Protein AF-A0A968QAA0-F1 (afdb_monomer)

Nearest PDB structures (foldseek):
  7bjp-assembly1_A  TM=4.430E-01  e=6.066E-01  Calicivirus isolate 2117
  6gsi-assembly1_A  TM=4.447E-01  e=1.401E+00  Feline calicivirus strain F9
  6hg9-assembly1_B-2  TM=5.467E-01  e=8.417E+00  Homo sapiens

Sequence (77 aa):
MSESIGLRLERYTLKRRQEVLMVHLETATGESDTVMIFAGFSSSLVMPTAFDPDILIIPDDSSINSIDRLVSPYNPN

Structure (mmCIF, N/CA/C/O backbone):
data_AF-A0A968QAA0-F1
#
_entry.id   AF-A0A968QAA0-F1
#
loop_
_atom_site.group_PDB
_atom_site.id
_atom_site.type_symbol
_atom_site.label_atom_id
_atom_site.label_alt_id
_atom_site.label_comp_id
_atom_site.label_asym_id
_atom_site.label_entity_id
_atom_site.label_seq_id
_atom_site.pdbx_PDB_ins_code
_atom_site.Cartn_x
_atom_site.Cartn_y
_atom_site.Cartn_z
_atom_site.occupancy
_atom_site.B_iso_or_equiv
_atom_site.auth_seq_id
_atom_site.auth_comp_id
_atom_site.auth_asym_id
_atom_site.auth_atom_id
_atom_site.pdbx_PDB_model_num
ATOM 1 N N . MET A 1 1 ? -5.729 -19.111 9.849 1.00 51.97 1 MET A N 1
ATOM 2 C CA . MET A 1 1 ? -5.948 -17.672 10.085 1.00 51.97 1 MET A CA 1
ATOM 3 C C . MET A 1 1 ? -5.917 -16.986 8.738 1.00 51.97 1 MET A C 1
ATOM 5 O O . MET A 1 1 ? -5.062 -17.335 7.932 1.00 51.97 1 MET A O 1
ATOM 9 N N . SER A 1 2 ? -6.888 -16.127 8.454 1.00 72.81 2 SER A N 1
ATOM 10 C CA . SER A 1 2 ? -6.905 -15.334 7.224 1.00 72.81 2 SER A CA 1
ATOM 11 C C . SER A 1 2 ? -5.750 -14.335 7.283 1.00 72.81 2 SER A C 1
ATOM 13 O O . SER A 1 2 ? -5.565 -13.702 8.315 1.00 72.81 2 SER A O 1
ATOM 15 N N . GLU A 1 3 ? -4.946 -14.232 6.227 1.00 79.62 3 GLU A N 1
ATOM 16 C CA . GLU A 1 3 ? -3.871 -13.234 6.174 1.00 79.62 3 GLU A CA 1
ATOM 17 C C . GLU A 1 3 ? -4.457 -11.819 6.112 1.00 79.62 3 GLU A C 1
ATOM 19 O O . GLU A 1 3 ? -5.451 -11.609 5.404 1.00 79.62 3 GLU A O 1
ATOM 24 N N . SER A 1 4 ? -3.827 -10.868 6.814 1.00 87.81 4 SER A N 1
ATOM 25 C CA . SER A 1 4 ? -4.217 -9.456 6.781 1.00 87.81 4 SER A CA 1
ATOM 26 C C . SER A 1 4 ? -4.197 -8.920 5.351 1.00 87.81 4 SER A C 1
ATOM 28 O O . SER A 1 4 ? -3.448 -9.388 4.479 1.00 87.81 4 SER A O 1
ATOM 30 N N . ILE A 1 5 ? -5.048 -7.934 5.075 1.00 89.69 5 ILE A N 1
ATOM 31 C CA . ILE A 1 5 ? -5.135 -7.357 3.732 1.00 89.69 5 ILE A CA 1
ATOM 32 C C . ILE A 1 5 ? -3.820 -6.678 3.325 1.00 89.69 5 ILE A C 1
ATOM 34 O O . ILE A 1 5 ? -3.386 -6.861 2.188 1.00 89.69 5 ILE A O 1
ATOM 38 N N . GLY A 1 6 ? -3.135 -6.006 4.258 1.00 90.00 6 GLY A N 1
ATOM 39 C CA . GLY A 1 6 ? -1.821 -5.396 4.027 1.00 90.00 6 GLY A CA 1
ATOM 40 C C . GLY A 1 6 ? -0.779 -6.410 3.554 1.00 90.00 6 GLY A C 1
ATOM 41 O O . GLY A 1 6 ? -0.203 -6.246 2.477 1.00 90.00 6 GLY A O 1
ATOM 42 N N . LEU A 1 7 ? -0.640 -7.536 4.264 1.00 89.88 7 LEU A N 1
ATOM 43 C CA . LEU A 1 7 ? 0.319 -8.590 3.911 1.00 89.88 7 LEU A CA 1
ATOM 44 C C . LEU A 1 7 ? 0.035 -9.196 2.527 1.00 89.88 7 LEU A C 1
ATOM 46 O O . LEU A 1 7 ? 0.947 -9.534 1.763 1.00 89.88 7 LEU A O 1
ATOM 50 N N . ARG A 1 8 ? -1.246 -9.332 2.166 1.00 92.62 8 ARG A N 1
ATOM 51 C CA . ARG A 1 8 ? -1.647 -9.822 0.838 1.00 92.62 8 ARG A CA 1
ATOM 52 C C . ARG A 1 8 ? -1.232 -8.854 -0.272 1.00 92.62 8 ARG A C 1
ATOM 54 O O . ARG A 1 8 ? -0.799 -9.312 -1.333 1.00 92.62 8 ARG A O 1
ATOM 61 N N . LEU A 1 9 ? -1.342 -7.547 -0.038 1.00 93.81 9 LEU A N 1
ATOM 62 C CA . LEU A 1 9 ? -0.937 -6.506 -0.988 1.00 93.81 9 LEU A CA 1
ATOM 63 C C . LEU A 1 9 ? 0.593 -6.398 -1.100 1.00 93.81 9 LEU A C 1
ATOM 65 O O . LEU A 1 9 ? 1.129 -6.310 -2.205 1.00 93.81 9 LEU A O 1
ATOM 69 N N . GLU A 1 10 ? 1.323 -6.524 0.004 1.00 92.88 10 GLU A N 1
ATOM 70 C CA . GLU A 1 10 ? 2.791 -6.594 -0.003 1.00 92.88 10 GLU A CA 1
ATOM 71 C C . GLU A 1 10 ? 3.286 -7.778 -0.839 1.00 92.88 10 GLU A C 1
ATOM 73 O O . GLU A 1 10 ? 4.075 -7.614 -1.775 1.00 92.88 10 GLU A O 1
ATOM 78 N N . ARG A 1 11 ? 2.738 -8.976 -0.608 1.00 93.50 11 ARG A N 1
ATOM 79 C CA . ARG A 1 11 ? 3.070 -10.171 -1.404 1.00 93.50 11 ARG A CA 1
ATOM 80 C C . ARG A 1 11 ? 2.693 -10.048 -2.872 1.00 93.50 11 ARG A C 1
ATOM 82 O O . ARG A 1 11 ? 3.359 -10.639 -3.726 1.00 93.50 11 ARG A O 1
ATOM 89 N N . TYR A 1 12 ? 1.634 -9.309 -3.182 1.00 94.62 12 TYR A N 1
ATOM 90 C CA . TYR A 1 12 ? 1.283 -9.002 -4.561 1.00 94.62 12 TYR A CA 1
ATOM 91 C C . TYR A 1 12 ? 2.401 -8.195 -5.240 1.00 94.62 12 TYR A C 1
ATOM 93 O O . TYR A 1 12 ? 2.865 -8.588 -6.314 1.00 94.62 12 TYR A O 1
ATOM 101 N N . THR A 1 13 ? 2.900 -7.135 -4.597 1.00 93.94 13 THR A N 1
ATOM 102 C CA . THR A 1 13 ? 3.972 -6.292 -5.166 1.00 93.94 13 THR A CA 1
ATOM 103 C C . THR A 1 13 ? 5.317 -7.016 -5.258 1.00 93.94 13 THR A C 1
ATOM 105 O O . THR A 1 13 ? 6.076 -6.773 -6.195 1.00 93.94 13 THR A O 1
ATOM 108 N N . LEU A 1 14 ? 5.586 -8.002 -4.391 1.00 93.81 14 LEU A N 1
ATOM 109 C CA . LEU A 1 14 ? 6.748 -8.893 -4.538 1.00 93.81 14 LEU A CA 1
ATOM 110 C C . LEU A 1 14 ? 6.735 -9.673 -5.860 1.00 93.81 14 LEU A C 1
ATOM 112 O O . LEU A 1 14 ? 7.791 -9.884 -6.461 1.00 93.81 14 LEU A O 1
ATOM 116 N N . LYS A 1 15 ? 5.548 -10.088 -6.322 1.00 95.06 15 LYS A N 1
ATOM 117 C CA . LYS A 1 15 ? 5.358 -10.799 -7.599 1.00 95.06 15 LYS A CA 1
ATOM 118 C C . LYS A 1 15 ? 5.292 -9.854 -8.799 1.00 95.06 15 LYS A C 1
ATOM 120 O O . LYS A 1 15 ? 5.512 -10.295 -9.924 1.00 95.06 15 LYS A O 1
ATOM 125 N N . ARG A 1 16 ? 4.977 -8.575 -8.578 1.00 94.19 16 ARG A N 1
ATOM 126 C CA . ARG A 1 16 ? 4.795 -7.555 -9.619 1.00 94.19 16 ARG A CA 1
ATOM 127 C C . ARG A 1 16 ? 5.632 -6.316 -9.331 1.00 94.19 16 ARG A C 1
ATOM 129 O O . ARG A 1 16 ? 5.104 -5.246 -9.061 1.00 94.19 16 ARG A O 1
ATOM 136 N N . ARG A 1 17 ? 6.954 -6.462 -9.421 1.00 89.88 17 ARG A N 1
ATOM 137 C CA . ARG A 1 17 ? 7.915 -5.397 -9.078 1.00 89.88 17 ARG A CA 1
ATOM 138 C C . ARG A 1 17 ? 7.841 -4.154 -9.972 1.00 89.88 17 ARG A C 1
ATOM 140 O O . ARG A 1 17 ? 8.418 -3.136 -9.625 1.00 89.88 17 ARG A O 1
ATOM 147 N N . GLN A 1 18 ? 7.153 -4.225 -11.108 1.00 92.69 18 GLN A N 1
ATOM 148 C CA . GLN A 1 18 ? 6.856 -3.073 -11.964 1.00 92.69 18 GLN A CA 1
ATOM 149 C C . GLN A 1 18 ? 5.609 -2.283 -11.528 1.00 92.69 18 GLN A C 1
ATO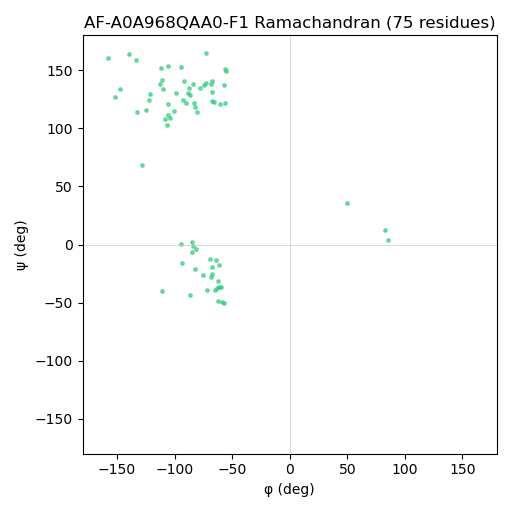M 151 O O . GLN A 1 18 ? 5.270 -1.297 -12.176 1.00 92.69 18 GLN A O 1
ATOM 156 N N . GLU A 1 19 ? 4.91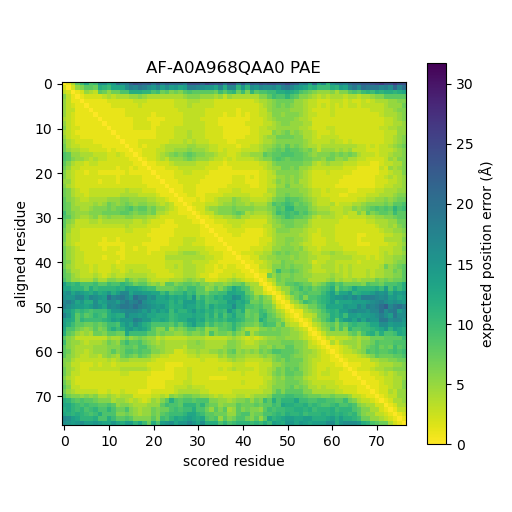4 -2.714 -10.474 1.00 93.62 19 GLU A N 1
ATOM 157 C CA . GLU A 1 19 ? 3.718 -2.052 -9.954 1.00 93.62 19 GLU A CA 1
ATOM 158 C C . GLU A 1 19 ? 3.987 -1.455 -8.566 1.00 93.62 19 GLU 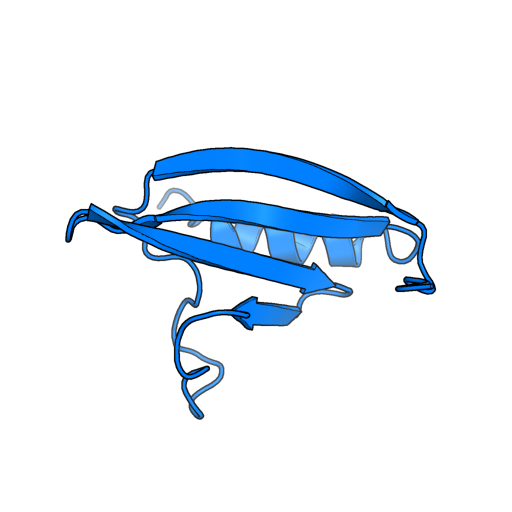A C 1
ATOM 160 O O . GLU A 1 19 ? 4.600 -2.090 -7.705 1.00 93.62 19 GLU A O 1
ATOM 165 N N . VAL A 1 20 ? 3.487 -0.241 -8.352 1.00 93.38 20 VAL A N 1
ATOM 166 C CA . VAL A 1 20 ? 3.340 0.394 -7.038 1.00 93.38 20 VAL A CA 1
ATOM 167 C C . VAL A 1 20 ? 1.848 0.461 -6.745 1.00 93.38 20 VAL A C 1
ATOM 169 O O . VAL A 1 20 ? 1.064 0.836 -7.620 1.00 93.38 20 VAL A O 1
ATOM 172 N N . LEU A 1 21 ? 1.442 0.080 -5.539 1.00 95.06 21 LEU A N 1
ATOM 173 C CA . LEU A 1 21 ? 0.061 0.245 -5.097 1.00 95.06 21 LEU A CA 1
ATOM 174 C C . LEU A 1 21 ? -0.038 1.499 -4.242 1.00 95.06 21 LEU A C 1
ATOM 176 O O . LEU A 1 21 ? 0.737 1.658 -3.303 1.00 95.06 21 LEU A O 1
ATOM 180 N N . MET A 1 22 ? -1.000 2.358 -4.549 1.00 94.69 22 MET A N 1
ATOM 181 C CA . MET A 1 22 ? -1.402 3.454 -3.677 1.00 94.69 22 MET A CA 1
ATOM 182 C C . MET A 1 22 ? -2.775 3.103 -3.113 1.00 94.69 22 MET A C 1
ATOM 184 O O . MET A 1 22 ? -3.759 3.022 -3.844 1.00 94.69 22 MET A O 1
ATOM 188 N N . VAL A 1 23 ? -2.809 2.775 -1.827 1.00 94.94 23 VAL A N 1
ATOM 189 C CA . VAL A 1 23 ? -3.997 2.288 -1.127 1.00 94.94 23 VAL A CA 1
ATOM 190 C C . VAL A 1 23 ? -4.583 3.448 -0.346 1.00 94.94 23 VAL A C 1
ATOM 192 O O . VAL A 1 23 ? -3.959 3.934 0.593 1.00 94.94 23 VAL A O 1
ATOM 195 N N . HIS A 1 24 ? -5.782 3.873 -0.720 1.00 94.50 24 HIS A N 1
ATOM 196 C CA . HIS A 1 24 ? -6.536 4.868 0.028 1.00 94.50 24 HIS A CA 1
ATOM 197 C C . HIS A 1 24 ? -7.442 4.147 1.011 1.00 94.50 24 HIS A C 1
ATOM 199 O O . HIS A 1 24 ? -8.243 3.291 0.618 1.00 94.50 24 HIS A O 1
ATOM 205 N N . LEU A 1 25 ? -7.307 4.485 2.284 1.00 93.62 25 LEU A N 1
ATOM 206 C CA . LEU A 1 25 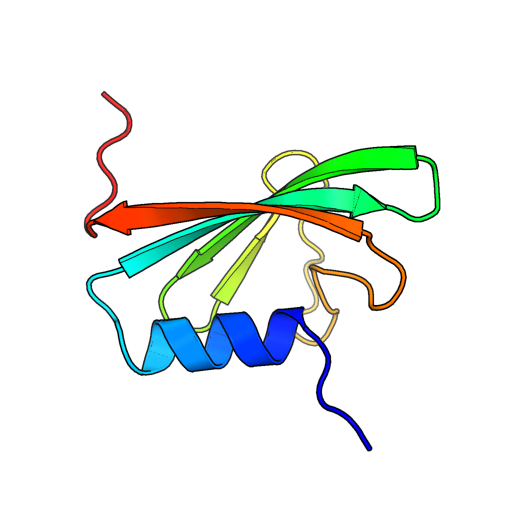? -8.027 3.819 3.354 1.00 93.62 25 LEU A CA 1
ATOM 207 C C . LEU A 1 25 ? -8.522 4.808 4.398 1.00 93.62 25 LEU A C 1
ATOM 209 O O . LEU A 1 25 ? -8.070 5.948 4.476 1.00 93.62 25 LEU A O 1
ATOM 213 N N . GLU A 1 26 ? -9.454 4.332 5.204 1.00 91.38 26 GLU A N 1
ATOM 214 C CA . GLU A 1 26 ? -9.939 5.000 6.399 1.00 91.38 26 GLU A CA 1
ATOM 215 C C . GLU A 1 26 ? -9.702 4.075 7.594 1.00 91.38 26 GLU A C 1
ATOM 217 O O . GLU A 1 26 ? -10.011 2.879 7.544 1.00 91.38 26 GLU A O 1
ATOM 222 N N . THR A 1 27 ? -9.091 4.596 8.652 1.00 85.06 27 THR A N 1
ATOM 223 C CA . THR A 1 27 ? -8.882 3.858 9.901 1.00 85.06 27 THR A CA 1
ATOM 224 C C . THR A 1 27 ? -10.199 3.702 10.660 1.00 85.06 27 THR A C 1
ATOM 226 O O . THR A 1 27 ? -11.166 4.426 10.423 1.00 85.06 27 THR A O 1
ATOM 229 N N . ALA A 1 28 ? -10.242 2.806 11.648 1.00 83.94 28 ALA A N 1
ATOM 230 C CA . ALA A 1 28 ? -11.412 2.681 12.520 1.00 83.94 28 ALA A CA 1
ATOM 231 C C . ALA A 1 28 ? -11.726 3.959 13.327 1.00 83.94 28 ALA A C 1
ATOM 233 O O . ALA A 1 28 ? -12.843 4.117 13.818 1.00 83.94 28 ALA A O 1
ATOM 234 N N . THR A 1 29 ? -10.764 4.883 13.456 1.00 85.00 29 THR A N 1
ATOM 235 C CA . THR A 1 29 ? -10.958 6.207 14.070 1.00 85.00 29 THR A CA 1
ATOM 236 C C . THR A 1 29 ? -11.585 7.232 13.116 1.00 85.00 29 THR A C 1
ATOM 238 O O . THR A 1 29 ? -11.898 8.338 13.553 1.00 85.00 29 THR A O 1
ATOM 241 N N . GLY A 1 30 ? -11.815 6.873 11.846 1.00 85.94 30 GLY A N 1
ATOM 242 C CA . GLY A 1 30 ? -12.343 7.763 10.806 1.00 85.94 30 GLY A CA 1
ATOM 243 C C . GLY A 1 30 ? -11.275 8.642 10.147 1.00 85.94 30 GLY A C 1
ATOM 244 O O . GLY A 1 30 ? -11.596 9.615 9.465 1.00 85.94 30 GLY A O 1
ATOM 245 N N . GLU A 1 31 ? -9.992 8.353 10.375 1.00 86.75 31 GLU A N 1
ATOM 246 C CA . GLU A 1 31 ? -8.892 9.113 9.786 1.00 86.75 31 GLU A CA 1
ATOM 247 C C . GLU A 1 31 ? -8.553 8.543 8.410 1.00 86.75 31 GLU A C 1
ATOM 249 O O . GLU A 1 31 ? -8.345 7.341 8.244 1.00 86.75 31 GLU A O 1
ATOM 254 N N . SER A 1 32 ? -8.493 9.413 7.402 1.00 90.44 32 SER A N 1
ATOM 255 C CA . SER A 1 32 ? -8.061 9.015 6.065 1.00 90.44 32 SER A CA 1
ATOM 256 C C . SER A 1 32 ? -6.543 8.882 6.010 1.00 90.44 32 SER A C 1
ATOM 258 O O . SER A 1 32 ? -5.821 9.781 6.441 1.00 90.44 32 SER A O 1
ATOM 260 N N . ASP A 1 33 ? -6.067 7.801 5.405 1.00 89.75 33 ASP A N 1
ATOM 261 C CA . ASP A 1 33 ? -4.653 7.587 5.126 1.00 89.75 33 ASP A CA 1
ATOM 262 C C . ASP A 1 33 ? -4.449 7.110 3.683 1.00 89.75 33 ASP A C 1
ATOM 264 O O . ASP A 1 33 ? -5.352 6.606 3.007 1.00 89.75 33 ASP A O 1
ATOM 268 N N . THR A 1 34 ? -3.236 7.308 3.185 1.00 92.25 34 THR A N 1
ATOM 269 C CA . THR A 1 34 ? -2.772 6.760 1.919 1.00 92.25 34 THR A CA 1
ATOM 270 C C . THR A 1 34 ? -1.494 5.980 2.164 1.00 92.25 34 THR A C 1
ATOM 272 O O . THR A 1 34 ? -0.466 6.547 2.529 1.00 92.25 34 THR A O 1
ATOM 275 N N . VAL A 1 35 ? -1.555 4.674 1.923 1.00 92.25 35 VAL A N 1
ATOM 276 C CA . VAL A 1 35 ? -0.429 3.759 2.097 1.00 92.25 35 VAL A CA 1
ATOM 277 C C . VAL A 1 35 ? 0.127 3.376 0.734 1.00 92.25 35 VAL A C 1
ATOM 279 O O . VAL A 1 35 ? -0.571 2.808 -0.108 1.00 92.25 35 VAL A O 1
ATOM 282 N N . MET A 1 36 ? 1.404 3.666 0.514 1.00 92.50 36 MET A N 1
ATOM 283 C CA . MET A 1 36 ? 2.135 3.223 -0.665 1.00 92.50 36 MET A CA 1
ATOM 284 C C . MET A 1 36 ? 2.752 1.850 -0.397 1.00 92.50 36 MET A C 1
ATOM 286 O O . MET A 1 36 ? 3.416 1.660 0.618 1.00 92.50 36 MET A O 1
ATOM 290 N N . ILE A 1 37 ? 2.553 0.894 -1.305 1.00 93.25 37 ILE A N 1
ATOM 291 C CA . ILE A 1 37 ? 3.116 -0.456 -1.209 1.00 93.25 37 ILE A CA 1
ATOM 292 C C . ILE A 1 37 ? 3.957 -0.745 -2.447 1.00 93.25 37 ILE A C 1
ATOM 294 O O . ILE A 1 37 ? 3.473 -0.676 -3.581 1.00 93.25 37 ILE A O 1
ATOM 298 N N . PHE A 1 38 ? 5.219 -1.105 -2.231 1.00 92.44 38 PHE A N 1
ATOM 299 C CA . PHE A 1 38 ? 6.164 -1.430 -3.289 1.00 92.44 38 PHE A CA 1
ATOM 300 C C . PHE A 1 38 ? 7.163 -2.496 -2.844 1.00 92.44 38 PHE A C 1
ATOM 302 O O . PHE A 1 38 ? 7.756 -2.411 -1.773 1.00 92.44 38 PHE A O 1
ATOM 309 N N . ALA A 1 39 ? 7.385 -3.492 -3.706 1.00 90.94 39 ALA A N 1
ATOM 310 C CA . ALA A 1 39 ? 8.379 -4.547 -3.510 1.00 90.94 39 ALA A CA 1
ATOM 311 C C . ALA A 1 39 ? 8.320 -5.241 -2.129 1.00 90.94 39 ALA A C 1
ATOM 313 O O . ALA A 1 39 ? 9.352 -5.647 -1.600 1.00 90.94 39 ALA A O 1
ATOM 314 N N . GLY A 1 40 ? 7.115 -5.418 -1.577 1.00 90.19 40 GLY A N 1
ATOM 315 C CA . GLY A 1 40 ? 6.894 -6.051 -0.274 1.0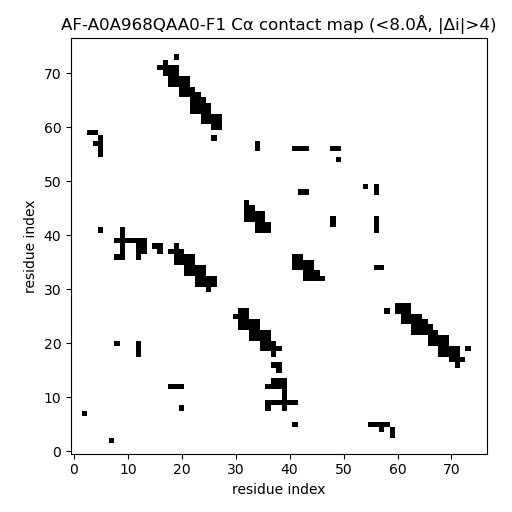0 90.19 40 GLY A CA 1
ATOM 316 C C . GLY A 1 40 ? 7.001 -5.121 0.932 1.00 90.19 40 GLY A C 1
ATOM 317 O O . GLY A 1 40 ? 6.878 -5.603 2.047 1.00 90.19 40 GLY A O 1
ATOM 318 N N . PHE A 1 41 ? 7.205 -3.823 0.719 1.00 88.19 41 PHE A N 1
ATOM 319 C CA . PHE A 1 41 ? 7.234 -2.815 1.773 1.00 88.19 41 PHE A CA 1
ATOM 320 C C . PHE A 1 41 ? 6.016 -1.911 1.656 1.00 88.19 41 PHE A C 1
ATOM 322 O O . PHE A 1 41 ? 5.621 -1.554 0.545 1.00 88.19 41 PHE A O 1
ATOM 329 N N . SER A 1 42 ? 5.448 -1.529 2.792 1.00 89.44 42 SER A N 1
ATOM 330 C CA . SER A 1 42 ? 4.384 -0.539 2.901 1.00 89.44 42 SER A CA 1
ATOM 331 C C . SER A 1 42 ? 4.902 0.719 3.611 1.00 89.44 42 SER A C 1
ATOM 333 O O . SER A 1 42 ? 5.870 0.671 4.368 1.00 89.44 42 SER A O 1
ATOM 335 N N . SER A 1 43 ? 4.315 1.876 3.314 1.00 87.38 43 SER A N 1
ATOM 336 C CA . SER A 1 43 ? 4.622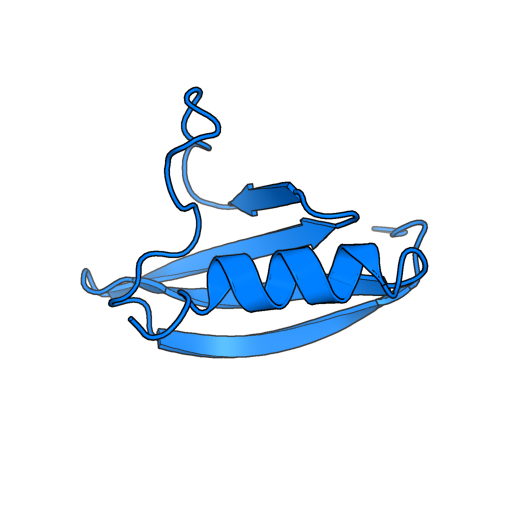 3.147 3.977 1.00 87.38 43 SER A CA 1
ATOM 337 C C . SER A 1 43 ? 3.396 4.050 3.941 1.00 87.38 43 SER A C 1
ATOM 339 O O . SER A 1 43 ? 2.816 4.266 2.876 1.00 87.38 43 SER A O 1
ATOM 341 N N . SER A 1 44 ? 2.992 4.554 5.105 1.00 87.25 44 SER A N 1
ATOM 342 C CA . SER A 1 44 ? 1.949 5.575 5.211 1.00 87.25 44 SER A CA 1
ATOM 343 C C . SER A 1 44 ? 2.501 6.934 4.769 1.00 87.25 44 SER A C 1
ATOM 345 O O . SER A 1 44 ? 3.631 7.288 5.110 1.00 87.25 44 SER A O 1
ATOM 347 N N . LEU A 1 45 ? 1.713 7.687 3.998 1.00 84.69 45 LEU A N 1
ATOM 348 C CA . LEU A 1 45 ? 2.060 9.038 3.546 1.00 84.69 45 LEU A CA 1
ATOM 349 C C . LEU A 1 45 ? 1.520 10.138 4.469 1.00 84.69 45 LEU A C 1
ATOM 351 O O . LEU A 1 45 ? 1.963 11.281 4.357 1.00 84.69 45 LEU A O 1
ATOM 355 N N . VAL A 1 46 ? 0.562 9.819 5.346 1.00 80.19 46 VAL A N 1
ATOM 356 C CA . VAL A 1 46 ? -0.086 10.792 6.244 1.00 80.19 46 VAL A CA 1
ATOM 357 C C . VAL A 1 46 ? 0.302 10.543 7.698 1.00 80.19 46 VAL A C 1
ATOM 359 O O . VAL A 1 46 ? 0.549 11.493 8.443 1.00 80.19 46 VAL A O 1
ATOM 362 N N . MET A 1 47 ? 0.386 9.279 8.107 1.00 72.38 47 MET A N 1
ATOM 363 C CA . MET A 1 47 ? 0.707 8.894 9.476 1.00 72.38 47 MET A CA 1
ATOM 364 C C . MET A 1 47 ? 2.206 8.612 9.653 1.00 72.38 47 MET A C 1
ATOM 366 O O . MET A 1 47 ? 2.892 8.207 8.708 1.00 72.38 47 MET A O 1
ATOM 370 N N . PRO A 1 48 ? 2.751 8.795 10.871 1.00 66.62 48 PRO A N 1
ATOM 371 C CA . PRO A 1 48 ? 4.110 8.374 11.175 1.00 66.62 48 PRO A CA 1
ATOM 372 C C . PRO A 1 48 ? 4.266 6.882 10.875 1.00 66.62 48 PRO A C 1
ATOM 374 O O . PRO A 1 48 ? 3.560 6.050 11.442 1.00 66.62 48 PRO A O 1
ATOM 377 N N . THR A 1 49 ? 5.204 6.533 9.994 1.00 61.00 49 THR A N 1
ATOM 378 C CA . THR A 1 49 ? 5.551 5.126 9.781 1.00 61.00 49 THR A CA 1
ATOM 379 C C . THR A 1 49 ? 6.211 4.609 11.060 1.00 61.00 49 THR A C 1
ATOM 381 O O . THR A 1 49 ? 7.182 5.203 11.539 1.00 61.00 49 THR A O 1
ATOM 384 N N . ALA A 1 50 ? 5.668 3.540 11.644 1.00 64.19 50 ALA A N 1
ATOM 385 C CA . ALA A 1 50 ? 6.272 2.910 12.809 1.00 64.19 50 ALA A CA 1
ATOM 386 C C . ALA A 1 50 ? 7.711 2.478 12.482 1.00 64.19 50 ALA A C 1
ATOM 388 O O . ALA A 1 50 ? 7.981 1.948 11.408 1.00 64.19 50 ALA A O 1
ATOM 389 N N . PHE A 1 51 ? 8.646 2.718 13.405 1.00 59.00 51 PHE A N 1
ATOM 390 C CA . PHE A 1 51 ? 10.041 2.296 13.225 1.00 59.00 51 PHE A CA 1
ATOM 391 C C . PHE A 1 51 ? 10.187 0.766 13.242 1.00 59.00 51 PHE A C 1
ATOM 393 O O . PHE A 1 51 ? 11.136 0.228 12.678 1.00 59.00 51 PHE A O 1
ATOM 400 N N . ASP A 1 52 ? 9.257 0.080 13.908 1.00 65.75 52 ASP A N 1
ATOM 401 C CA . ASP A 1 52 ? 9.217 -1.372 13.988 1.00 65.75 52 ASP A CA 1
ATOM 402 C C . ASP A 1 52 ? 8.596 -1.959 12.702 1.00 65.75 52 ASP A C 1
ATOM 404 O O . ASP A 1 52 ? 7.411 -1.724 12.443 1.00 65.75 52 ASP A O 1
ATOM 408 N N . PRO A 1 53 ? 9.372 -2.704 11.890 1.00 62.53 53 PRO A N 1
ATOM 409 C CA . PRO A 1 53 ? 8.903 -3.276 10.631 1.00 62.53 53 PRO A CA 1
ATOM 410 C C . PRO A 1 53 ? 7.878 -4.405 10.811 1.00 62.53 53 PRO A C 1
ATOM 412 O O . PRO A 1 53 ? 7.250 -4.791 9.827 1.00 62.53 53 PRO A O 1
ATOM 415 N N . ASP A 1 54 ? 7.698 -4.935 12.027 1.00 65.19 54 ASP A N 1
ATOM 416 C CA . ASP A 1 54 ? 6.708 -5.980 12.313 1.00 65.19 54 ASP A CA 1
ATOM 417 C C . ASP A 1 54 ? 5.306 -5.403 12.596 1.00 65.19 54 ASP A C 1
ATOM 419 O O . ASP A 1 54 ? 4.327 -6.150 12.710 1.00 65.19 54 ASP A O 1
ATOM 423 N N . ILE A 1 55 ? 5.175 -4.073 12.686 1.00 67.31 55 ILE A N 1
ATOM 424 C CA . ILE A 1 55 ? 3.885 -3.402 12.865 1.00 67.31 55 ILE A CA 1
ATOM 425 C C . ILE A 1 55 ? 3.198 -3.239 11.508 1.00 67.31 55 ILE A C 1
ATOM 427 O O . ILE A 1 55 ? 3.709 -2.591 10.596 1.00 67.31 55 ILE A O 1
ATOM 431 N N . LEU A 1 56 ? 1.990 -3.798 11.398 1.00 69.31 56 LEU A N 1
ATOM 432 C CA . LEU A 1 56 ? 1.146 -3.645 10.217 1.00 69.31 56 LEU A CA 1
ATOM 433 C C . LEU A 1 56 ? 0.816 -2.165 9.985 1.00 69.31 56 LEU A C 1
ATOM 435 O O . LEU A 1 56 ? 0.181 -1.525 10.820 1.00 69.31 56 LEU A O 1
ATOM 439 N N . ILE A 1 57 ? 1.200 -1.647 8.818 1.00 78.44 57 ILE A N 1
ATOM 440 C CA . ILE A 1 57 ? 0.897 -0.267 8.404 1.00 78.44 57 ILE A CA 1
ATOM 441 C C . ILE A 1 57 ? -0.568 -0.113 7.983 1.00 78.44 57 ILE A C 1
ATOM 443 O O . ILE A 1 57 ? -1.126 0.972 8.098 1.00 78.44 57 ILE A O 1
ATOM 447 N N . ILE A 1 58 ? -1.202 -1.197 7.527 1.00 84.62 58 ILE A N 1
ATOM 448 C CA . ILE A 1 58 ? -2.647 -1.256 7.287 1.00 84.62 58 ILE A CA 1
ATOM 449 C C . ILE A 1 58 ? -3.271 -2.105 8.401 1.00 84.62 58 ILE A C 1
ATOM 451 O O . ILE A 1 58 ? -3.139 -3.334 8.347 1.00 84.62 58 ILE A O 1
ATOM 455 N N . PRO A 1 59 ? -3.921 -1.479 9.397 1.00 79.94 59 PRO A N 1
ATOM 456 C CA . PRO A 1 59 ? -4.692 -2.179 10.416 1.00 79.94 59 PRO A CA 1
ATOM 457 C C . PRO A 1 59 ? -5.778 -3.086 9.818 1.00 79.94 59 PRO A C 1
ATOM 459 O O . PRO A 1 59 ? -6.349 -2.794 8.766 1.00 79.94 59 PRO A O 1
ATOM 462 N N . ASP A 1 60 ? -6.094 -4.190 10.499 1.00 82.44 60 ASP A N 1
ATOM 463 C CA . ASP A 1 60 ? -7.119 -5.145 10.045 1.00 82.44 60 ASP A CA 1
ATOM 464 C C . ASP A 1 60 ? -8.548 -4.572 10.084 1.00 82.44 60 ASP A C 1
ATOM 466 O O . ASP A 1 60 ? -9.447 -5.097 9.425 1.00 82.44 60 ASP A O 1
ATOM 470 N N . ASP A 1 61 ? -8.763 -3.508 10.857 1.00 85.75 61 ASP A N 1
ATOM 471 C CA . ASP A 1 61 ? -10.025 -2.783 11.002 1.00 85.75 61 ASP A CA 1
ATOM 472 C C . ASP A 1 61 ? -10.145 -1.567 10.066 1.00 85.75 61 ASP A C 1
ATOM 474 O O . ASP A 1 61 ? -11.179 -0.898 10.060 1.00 85.75 61 ASP A O 1
ATOM 478 N N . SER A 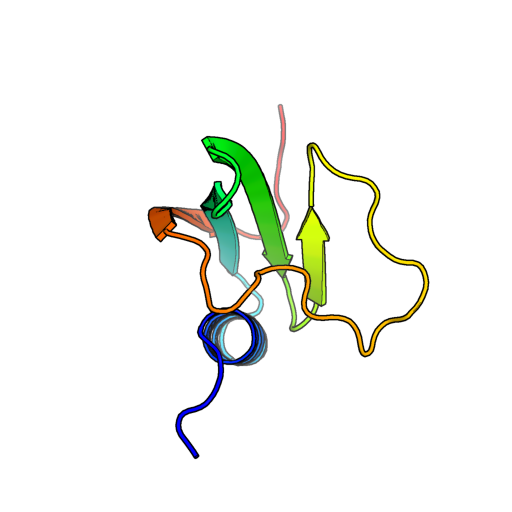1 62 ? -9.131 -1.296 9.238 1.00 87.12 62 SER A N 1
ATOM 479 C CA . SER A 1 62 ? -9.189 -0.251 8.216 1.00 87.12 62 SER A CA 1
ATOM 480 C C . SER A 1 62 ? -10.096 -0.631 7.044 1.00 87.12 62 SER A C 1
ATOM 482 O O . SER A 1 62 ? -10.049 -1.744 6.514 1.00 87.12 62 SER A O 1
ATOM 484 N N . SER A 1 63 ? -10.870 0.340 6.561 1.00 91.44 63 SER A N 1
ATOM 485 C CA . SER A 1 63 ? -11.640 0.220 5.323 1.00 91.44 63 SER A CA 1
ATOM 486 C C . SER A 1 63 ? -10.802 0.694 4.142 1.00 91.44 63 SER A C 1
ATOM 488 O O . SER A 1 63 ? -10.373 1.843 4.108 1.00 91.44 63 SER A O 1
ATOM 490 N N . ILE A 1 64 ? -10.580 -0.171 3.149 1.00 93.31 64 ILE A N 1
ATOM 491 C CA . ILE A 1 64 ? -9.948 0.235 1.888 1.00 93.31 64 ILE A CA 1
ATOM 492 C C . ILE A 1 64 ? -11.011 0.849 0.982 1.00 93.31 64 ILE A C 1
ATOM 494 O O . ILE A 1 64 ? -11.943 0.168 0.554 1.00 93.31 64 ILE A O 1
ATOM 498 N N . ASN A 1 65 ? -10.817 2.116 0.637 1.00 93.94 65 ASN A N 1
ATOM 499 C CA . ASN A 1 65 ? -11.727 2.879 -0.209 1.00 93.94 65 ASN A CA 1
ATOM 500 C C . ASN A 1 65 ? -11.392 2.680 -1.692 1.00 93.94 65 ASN A C 1
ATOM 502 O O . ASN A 1 65 ? -12.281 2.458 -2.515 1.00 93.94 65 ASN A O 1
ATOM 506 N N . SER A 1 66 ? -10.104 2.711 -2.040 1.00 96.06 66 SER A N 1
ATOM 507 C CA . SER A 1 66 ? -9.623 2.460 -3.401 1.00 96.06 66 SER A CA 1
ATOM 508 C C . SER A 1 66 ? -8.159 2.020 -3.414 1.00 96.06 66 SER A C 1
ATOM 510 O O . SER A 1 66 ? -7.415 2.215 -2.451 1.00 96.06 66 SER A O 1
ATOM 512 N N . ILE A 1 67 ? -7.746 1.388 -4.516 1.00 96.19 67 ILE A N 1
ATOM 513 C CA . ILE A 1 67 ? -6.349 1.027 -4.768 1.00 96.19 67 ILE A CA 1
ATOM 514 C C . ILE A 1 67 ? -5.993 1.442 -6.188 1.00 96.19 67 ILE A C 1
ATOM 516 O O . ILE A 1 67 ? -6.480 0.841 -7.151 1.00 96.19 67 ILE A O 1
ATOM 520 N N . ASP A 1 68 ? -5.089 2.404 -6.306 1.00 95.00 68 ASP A N 1
ATOM 521 C CA . ASP A 1 68 ? -4.502 2.781 -7.581 1.00 95.00 68 ASP A CA 1
ATOM 522 C C . ASP A 1 68 ? -3.273 1.918 -7.867 1.00 95.00 68 ASP A C 1
ATOM 524 O O . ASP A 1 68 ? -2.421 1.672 -7.008 1.00 95.00 68 ASP A O 1
ATOM 528 N N . ARG A 1 69 ? -3.188 1.430 -9.107 1.00 94.69 69 ARG A N 1
ATOM 529 C CA . ARG A 1 69 ? -2.056 0.646 -9.611 1.00 94.69 69 ARG A CA 1
ATOM 530 C C . ARG A 1 69 ? -1.205 1.519 -10.514 1.00 94.69 69 ARG A C 1
ATOM 532 O O . ARG A 1 69 ? -1.598 1.832 -11.635 1.00 94.69 69 ARG A O 1
ATOM 539 N N . LEU A 1 70 ? -0.028 1.869 -10.021 1.00 92.94 70 LEU A N 1
ATOM 540 C CA . LEU A 1 70 ? 0.914 2.769 -10.669 1.00 92.94 70 LEU A CA 1
ATOM 541 C C . LEU A 1 70 ? 2.089 1.977 -11.247 1.00 92.94 70 LEU A C 1
ATOM 543 O O . LEU A 1 70 ? 2.423 0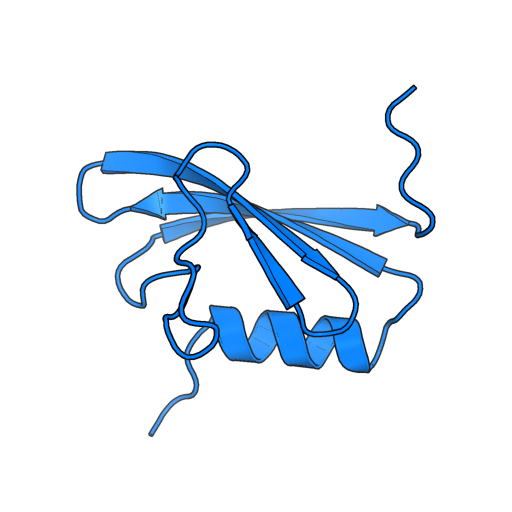.892 -10.768 1.00 92.94 70 LEU A O 1
ATOM 547 N N . VAL A 1 71 ? 2.723 2.517 -12.286 1.00 91.06 71 VAL A N 1
ATOM 548 C CA . VAL A 1 71 ? 3.925 1.925 -12.888 1.00 91.06 71 VAL A CA 1
ATOM 549 C C . VAL A 1 71 ? 5.164 2.361 -12.105 1.00 91.06 71 VAL A C 1
ATOM 551 O O . VAL A 1 71 ? 5.287 3.523 -11.726 1.00 91.06 71 VAL A O 1
ATOM 554 N N . SER A 1 72 ? 6.086 1.425 -11.879 1.00 84.31 72 SER A N 1
ATOM 555 C CA . SER A 1 72 ? 7.425 1.686 -11.344 1.00 84.31 72 SER A CA 1
ATOM 556 C C . SER A 1 72 ? 8.442 1.902 -12.484 1.00 84.31 72 SER A C 1
ATOM 558 O O . SER A 1 72 ? 8.379 1.171 -13.478 1.00 84.31 72 SER A O 1
ATOM 560 N N . PRO A 1 73 ? 9.405 2.840 -12.364 1.00 80.69 73 PRO A N 1
ATOM 561 C CA . PRO A 1 73 ? 9.595 3.755 -11.238 1.00 80.69 73 PRO A CA 1
ATOM 562 C C . PRO A 1 73 ? 8.466 4.787 -11.157 1.00 80.69 73 PRO A C 1
ATOM 564 O O . PRO A 1 73 ? 8.034 5.321 -12.176 1.00 80.69 73 PRO A O 1
ATOM 567 N N . TYR A 1 74 ? 7.996 5.060 -9.939 1.00 76.12 74 TYR A N 1
ATOM 568 C CA . TYR A 1 74 ? 6.964 6.067 -9.719 1.00 76.12 74 TYR A CA 1
ATOM 569 C C . TYR A 1 74 ? 7.515 7.456 -10.073 1.00 76.12 74 TYR A C 1
ATOM 571 O O . TYR A 1 74 ? 8.538 7.871 -9.525 1.00 76.12 74 TYR A O 1
ATOM 579 N N . ASN A 1 75 ? 6.853 8.159 -10.998 1.00 77.00 75 ASN A N 1
ATOM 580 C CA . ASN A 1 75 ? 7.181 9.535 -11.364 1.00 77.00 75 ASN A CA 1
ATOM 581 C C . ASN A 1 75 ? 6.125 10.485 -10.772 1.00 77.00 75 ASN A C 1
ATOM 583 O O . ASN A 1 75 ? 4.982 10.435 -11.222 1.00 77.00 75 ASN A O 1
ATOM 587 N N . PRO A 1 76 ? 6.482 11.327 -9.786 1.00 71.50 76 PRO A N 1
ATOM 588 C CA . PRO A 1 76 ? 5.550 12.256 -9.149 1.00 71.50 76 PRO A CA 1
ATOM 589 C C . PRO A 1 76 ? 5.374 13.599 -9.891 1.00 71.50 76 PRO A C 1
ATOM 591 O O . PRO A 1 76 ? 4.685 14.465 -9.356 1.00 71.50 76 PRO A O 1
ATOM 594 N N . ASN A 1 77 ? 6.028 13.807 -11.047 1.00 71.50 77 ASN A N 1
ATOM 595 C CA . ASN A 1 77 ? 5.940 15.053 -11.834 1.00 71.50 77 ASN A CA 1
ATOM 596 C C . ASN A 1 77 ? 4.679 15.152 -12.697 1.00 71.50 77 ASN A C 1
ATOM 598 O O . ASN A 1 77 ? 4.245 14.103 -13.224 1.00 71.50 77 ASN A O 1
#

pLDDT: mean 85.26, std 10.56, range [51.97, 96.19]

Mean predicted aligned error: 5.3 Å

Radius of gyration: 12.05 Å; Cα contacts (8 Å, |Δi|>4): 135; chains: 1; bounding box: 22×33×27 Å

Solvent-accessible surface area (backbone atoms only — not comparable to full-atom values): 4605 Å² total; per-residue (Å²): 131,86,78,51,68,47,61,54,53,20,56,48,17,57,78,36,68,56,36,30,39,42,35,34,31,30,40,82,87,70,48,74,41,41,34,40,31,43,64,51,40,74,43,47,76,72,53,86,66,68,89,55,85,86,5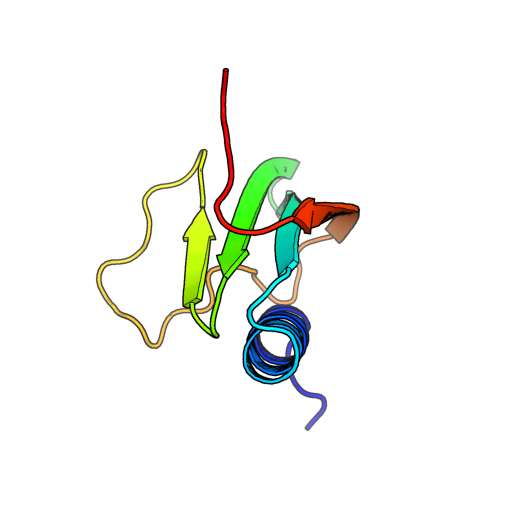8,70,87,52,55,88,69,42,47,78,77,48,72,48,83,41,59,51,81,77,72,93,124

Foldseek 3Di:
DDDAPQQVVLVVQLVVQQKKKWWWKAAPVRDIWTWIHHNSDIDIPPDPDDPDRVDRPDDSRIGTPDIDIDGPPDDPD

Secondary structure (DSSP, 8-state):
-PPPHHHHHHHHHHH-TTEEEEEEEE-TTS-EEEEEEETTEEEESSSPPPS-TTS-SS-TTPEEEEEEEEESSP---